Protein AF-A0AAD3MII5-F1 (afdb_monomer)

Solvent-accessible surface area (backbone atoms only — not comparable to full-atom values): 5663 Å² total; per-residue (Å²): 132,83,72,80,61,74,69,34,75,43,74,38,96,46,92,94,49,70,66,37,70,41,63,59,67,72,61,30,50,54,54,49,50,42,46,73,71,75,42,80,63,63,69,57,41,71,75,56,38,77,90,60,46,71,42,76,46,69,73,36,85,89,68,43,31,29,35,42,30,36,65,45,96,89,70,48,77,48,76,50,76,52,58,47,63,84,59,62,75,74,108

Organism: Lates japonicus (NCBI:txid270547)

Mean predicted aligned error: 5.51 Å

InterPro domains:
  IPR023299 P-type ATPase, cytoplasmic domain N [G3DSA:3.40.1110.10] (2-91)
  IPR023299 P-type ATPase, cytoplasmic domain N [SSF81660] (6-90)

pLDDT: mean 88.29, std 12.3, range [36.78, 97.62]

Foldseek 3Di:
DPDQPPFDFACDPDVVDHTDTDHDPVVNVVCVVCVVVVHDCVVVCVVCPPVQFPDWDDADPVLQKIKTWGQDPVRDIDIDMDGDCVNVVVD

Sequence (91 aa):
MQSEENKSKKPPDKEGGLPKQVGNKTECGLLGLVLGLKRDYQPIRNQIPEEKLYKVYTFNSVRKSMSTVIKLPDGSFRMYSKGASEIVLKK

Radius of gyration: 15.17 Å; Cα contacts (8 Å, |Δi|>4): 110; chains: 1; bounding box: 38×27×42 Å

Secondary structure (DSSP, 8-state):
-------EEE--SSTTPPPEEES-HHHHHHHHHHHHTT--SHHHHHHS-GGGEEEEEEEETTTTEEEEEEE-TTS-EEEEEEE-HHHHTT-

Structure (mmCIF, N/CA/C/O backbone):
data_AF-A0AAD3MII5-F1
#
_entry.id   AF-A0AAD3MII5-F1
#
loop_
_atom_site.group_PDB
_atom_site.id
_atom_site.type_symbol
_atom_site.label_atom_id
_atom_site.label_alt_id
_atom_site.label_comp_id
_atom_site.label_asym_id
_atom_site.label_entity_id
_atom_site.label_seq_id
_atom_site.pdbx_PDB_ins_code
_atom_site.Cartn_x
_atom_site.Cartn_y
_atom_site.Cartn_z
_atom_site.occupancy
_atom_site.B_iso_or_equiv
_atom_site.auth_seq_id
_atom_site.auth_comp_id
_atom_site.auth_asym_id
_atom_site.auth_atom_id
_atom_site.pdbx_PDB_model_num
ATOM 1 N N . MET A 1 1 ? 4.202 17.073 8.548 1.00 39.91 1 MET A N 1
ATOM 2 C CA . MET A 1 1 ? 3.103 16.408 7.822 1.00 39.91 1 MET A CA 1
ATOM 3 C C . MET A 1 1 ? 3.623 16.164 6.416 1.00 39.91 1 MET A C 1
ATOM 5 O O . MET A 1 1 ? 3.598 17.082 5.615 1.00 39.91 1 MET A O 1
ATOM 9 N N . GLN A 1 2 ? 4.274 15.022 6.166 1.00 36.78 2 GLN A N 1
ATOM 10 C CA . GLN A 1 2 ? 4.654 14.685 4.793 1.00 36.78 2 GLN A CA 1
ATOM 11 C C . GLN A 1 2 ? 3.342 14.376 4.082 1.00 36.78 2 GLN A C 1
ATOM 13 O O . GLN A 1 2 ? 2.704 13.371 4.392 1.00 36.78 2 GLN A O 1
ATOM 18 N N . SER A 1 3 ? 2.902 15.306 3.238 1.00 40.78 3 SER A N 1
ATOM 19 C CA . SER A 1 3 ? 1.926 15.031 2.196 1.00 40.78 3 SER A CA 1
ATOM 20 C C . SER A 1 3 ? 2.328 13.714 1.545 1.00 40.78 3 SER A C 1
ATOM 22 O O . SER A 1 3 ? 3.500 13.516 1.213 1.00 40.78 3 SER A O 1
ATOM 24 N N . GLU A 1 4 ? 1.396 12.770 1.449 1.00 49.34 4 GLU A N 1
ATOM 25 C CA . GLU A 1 4 ? 1.618 11.559 0.678 1.00 49.34 4 GLU A CA 1
ATOM 26 C C . GLU A 1 4 ? 1.747 11.978 -0.789 1.00 49.34 4 GLU A C 1
ATOM 28 O O . GLU A 1 4 ? 0.784 11.960 -1.541 1.00 49.34 4 GLU A O 1
ATOM 33 N N . GLU A 1 5 ? 2.933 12.423 -1.209 1.00 49.69 5 GLU A N 1
ATOM 34 C CA . GLU A 1 5 ? 3.225 12.623 -2.621 1.00 49.69 5 GLU A CA 1
ATOM 35 C C . GLU A 1 5 ? 2.855 11.331 -3.344 1.00 49.69 5 GLU A C 1
ATOM 37 O O . GLU A 1 5 ? 3.403 10.262 -3.065 1.00 49.69 5 GLU A O 1
ATOM 42 N N . ASN A 1 6 ? 1.856 11.463 -4.212 1.00 63.50 6 ASN A N 1
ATOM 43 C CA . ASN A 1 6 ? 1.140 10.437 -4.949 1.00 63.50 6 ASN A CA 1
ATOM 44 C C . ASN A 1 6 ? 2.056 9.277 -5.382 1.00 63.50 6 ASN A C 1
ATOM 46 O O . ASN A 1 6 ? 2.688 9.303 -6.449 1.00 63.50 6 ASN A O 1
ATOM 50 N N . LYS A 1 7 ? 2.147 8.255 -4.520 1.00 77.69 7 LYS A N 1
ATOM 51 C CA . LYS A 1 7 ? 3.062 7.125 -4.698 1.00 77.69 7 LYS A CA 1
ATOM 52 C C . LYS A 1 7 ? 2.711 6.409 -5.978 1.00 77.69 7 LYS A C 1
ATOM 54 O O . LYS A 1 7 ? 1.601 5.886 -6.109 1.00 77.69 7 LYS A O 1
ATOM 59 N N . SER A 1 8 ? 3.616 6.427 -6.940 1.00 79.19 8 SER A N 1
ATOM 60 C CA . SER A 1 8 ? 3.296 6.012 -8.299 1.00 79.19 8 SER A CA 1
ATOM 61 C C . SER A 1 8 ? 4.511 5.441 -9.008 1.00 79.19 8 SER A C 1
ATOM 63 O O . SER A 1 8 ? 5.644 5.890 -8.820 1.00 79.19 8 SER A O 1
ATOM 65 N N . LYS A 1 9 ? 4.243 4.444 -9.851 1.00 81.19 9 LYS A N 1
ATOM 66 C CA . LYS A 1 9 ? 5.165 3.987 -10.882 1.00 81.19 9 LYS A CA 1
ATOM 67 C C . LYS A 1 9 ? 4.763 4.678 -12.186 1.00 81.19 9 LYS A C 1
ATOM 69 O O . LYS A 1 9 ? 3.644 4.491 -12.656 1.00 81.19 9 LYS A O 1
ATOM 74 N N . LYS A 1 10 ? 5.643 5.520 -12.716 1.00 83.06 10 LYS A N 1
ATOM 75 C CA . LYS A 1 10 ? 5.462 6.300 -13.945 1.00 83.06 10 LYS A CA 1
ATOM 76 C C . LYS A 1 10 ? 6.298 5.697 -15.083 1.00 83.06 10 LYS A C 1
ATOM 78 O O . LYS A 1 10 ? 7.230 4.933 -14.805 1.00 83.06 10 LYS A O 1
ATOM 83 N N . PRO A 1 11 ? 5.989 6.024 -16.350 1.00 83.06 11 PRO A N 1
ATOM 84 C CA . PRO A 1 11 ? 6.852 5.688 -17.477 1.00 83.06 11 PRO A CA 1
ATOM 85 C C . PRO A 1 11 ? 8.297 6.165 -17.245 1.00 83.06 11 PRO A C 1
ATOM 87 O O . PRO A 1 11 ? 8.521 7.075 -16.440 1.00 83.06 11 PRO A O 1
ATOM 90 N N . PRO A 1 12 ? 9.283 5.537 -17.899 1.00 86.00 12 PRO A N 1
ATOM 91 C CA . PRO A 1 12 ? 10.663 5.992 -17.822 1.00 86.00 12 PRO A CA 1
ATOM 92 C C . PRO A 1 12 ? 10.826 7.387 -18.443 1.00 86.00 12 PRO A C 1
ATOM 94 O O . PRO A 1 12 ? 10.162 7.715 -19.421 1.00 86.00 12 PRO A O 1
ATOM 97 N N . ASP A 1 13 ? 11.745 8.189 -17.898 1.00 84.19 13 ASP A N 1
ATOM 98 C CA . ASP A 1 13 ? 12.067 9.520 -18.444 1.00 84.19 13 ASP A CA 1
ATOM 99 C C . ASP A 1 13 ? 12.851 9.431 -19.776 1.00 84.19 13 ASP A C 1
ATOM 101 O O . ASP A 1 13 ? 12.925 10.402 -20.523 1.00 84.19 13 ASP A O 1
ATOM 105 N N . LYS A 1 14 ? 13.463 8.273 -20.065 1.00 86.62 14 LYS A N 1
ATOM 106 C CA . LYS A 1 14 ? 14.226 7.988 -21.289 1.00 86.62 14 LYS A CA 1
ATOM 107 C C . LYS A 1 14 ? 13.713 6.710 -21.940 1.00 86.62 14 LYS A C 1
ATOM 109 O O . LYS A 1 14 ? 13.375 5.754 -21.240 1.00 86.62 14 LYS A O 1
ATOM 114 N N . GLU A 1 15 ? 13.709 6.677 -23.265 1.00 83.38 15 GLU A N 1
ATOM 115 C CA . GLU A 1 15 ? 13.346 5.488 -24.034 1.00 83.38 15 GLU A CA 1
ATOM 116 C C . GLU A 1 15 ? 14.270 4.307 -23.674 1.00 83.38 15 GLU A C 1
ATOM 118 O O . GLU A 1 15 ? 15.481 4.473 -23.531 1.00 83.38 15 GLU A O 1
ATOM 123 N N . GLY A 1 16 ? 13.686 3.134 -23.410 1.00 85.50 16 GLY A N 1
ATOM 124 C CA . GLY A 1 16 ? 14.407 1.955 -22.902 1.00 85.50 16 GLY A CA 1
ATOM 125 C C . GLY A 1 16 ? 14.787 1.988 -21.410 1.00 85.50 16 GLY A C 1
ATOM 126 O O . GLY A 1 16 ? 15.359 1.023 -20.906 1.00 85.50 16 GLY A O 1
ATOM 127 N N . GLY A 1 17 ? 14.473 3.063 -20.679 1.00 83.50 17 GLY A N 1
ATOM 128 C CA . GLY A 1 17 ? 14.770 3.188 -19.250 1.00 83.50 17 GLY A CA 1
ATOM 129 C C . GLY A 1 17 ? 13.840 2.384 -18.332 1.00 83.50 17 GLY A C 1
ATOM 130 O O . GLY A 1 17 ? 12.772 1.912 -18.725 1.00 83.50 17 GLY A O 1
ATOM 131 N N . LEU A 1 18 ? 14.222 2.271 -17.055 1.00 83.69 18 LEU A N 1
ATOM 132 C CA . LEU A 1 18 ? 13.361 1.676 -16.030 1.00 83.69 18 LEU A CA 1
ATOM 133 C C . LEU A 1 18 ? 12.230 2.634 -15.617 1.00 83.69 18 LEU A C 1
ATOM 135 O O . LEU A 1 18 ? 12.450 3.845 -15.545 1.00 83.69 18 LEU A O 1
ATOM 139 N N . PRO A 1 19 ? 11.041 2.109 -15.268 1.00 84.94 19 PRO A N 1
ATOM 140 C CA . PRO A 1 19 ? 9.932 2.929 -14.796 1.00 84.94 19 PRO A CA 1
ATOM 141 C C . PRO A 1 19 ? 10.315 3.788 -13.587 1.00 84.94 19 PRO A C 1
ATOM 143 O O . PRO A 1 19 ? 10.884 3.291 -12.608 1.00 84.94 19 PRO A O 1
ATOM 146 N N . LYS A 1 20 ? 9.952 5.069 -13.635 1.00 89.06 20 LYS A N 1
ATOM 147 C CA . LYS A 1 20 ? 10.223 6.027 -12.565 1.00 89.06 20 LYS A CA 1
ATOM 148 C C . LYS A 1 20 ? 9.337 5.742 -11.357 1.00 89.06 20 LYS A C 1
ATOM 150 O O . LYS A 1 20 ? 8.139 5.514 -11.498 1.00 89.06 20 LYS A O 1
ATOM 155 N N . GLN A 1 21 ? 9.912 5.779 -10.161 1.00 88.00 21 GLN A N 1
ATOM 156 C CA . GLN A 1 21 ? 9.181 5.600 -8.905 1.00 88.00 21 GLN A CA 1
ATOM 157 C C . GLN A 1 21 ? 9.164 6.923 -8.143 1.00 88.00 21 GLN A C 1
ATOM 159 O O . GL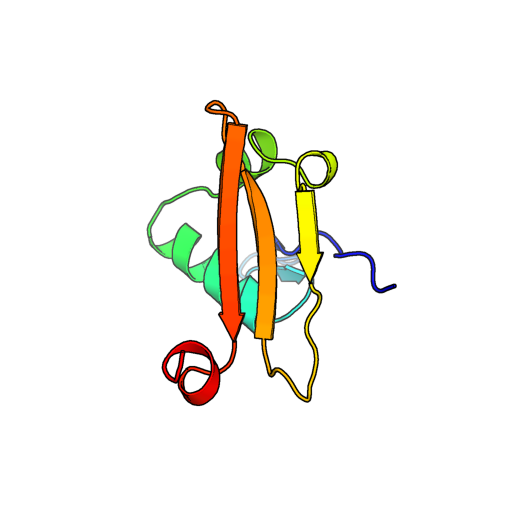N A 1 21 ? 10.211 7.540 -7.961 1.00 88.00 21 GLN A O 1
ATOM 164 N N . VAL A 1 22 ? 7.982 7.355 -7.710 1.00 89.94 22 VAL A N 1
ATOM 165 C CA . VAL A 1 22 ? 7.797 8.568 -6.902 1.00 89.94 22 VAL A CA 1
ATOM 166 C C . VAL A 1 22 ? 7.258 8.156 -5.537 1.00 89.94 22 VAL A C 1
ATOM 168 O O . VAL A 1 22 ? 6.242 7.468 -5.469 1.00 89.94 22 VAL A O 1
ATOM 171 N N . GLY A 1 23 ? 7.935 8.567 -4.462 1.00 88.62 23 GLY A N 1
ATOM 172 C CA . GLY A 1 23 ? 7.587 8.237 -3.077 1.00 88.62 23 GLY A CA 1
ATOM 173 C C . GLY A 1 23 ? 8.399 7.075 -2.485 1.00 88.62 23 GLY A C 1
ATOM 174 O O . GLY A 1 23 ? 9.520 6.789 -2.904 1.00 88.62 23 GLY A O 1
ATOM 175 N N . ASN A 1 24 ? 7.855 6.410 -1.457 1.00 90.75 24 ASN A N 1
ATOM 176 C CA . ASN A 1 24 ? 8.562 5.348 -0.730 1.00 90.75 24 ASN A CA 1
ATOM 177 C C . ASN A 1 24 ? 8.819 4.114 -1.622 1.00 90.75 24 ASN A C 1
ATOM 179 O O . ASN A 1 24 ? 7.886 3.566 -2.214 1.00 90.75 24 ASN A O 1
ATOM 183 N N . LYS A 1 25 ? 10.076 3.646 -1.665 1.00 90.19 25 LYS A N 1
ATOM 184 C CA . LYS A 1 25 ? 10.529 2.539 -2.527 1.00 90.19 25 LYS A CA 1
ATOM 185 C C . LYS A 1 25 ? 9.787 1.223 -2.272 1.00 90.19 25 LYS A C 1
ATOM 187 O O . LYS A 1 25 ? 9.426 0.542 -3.226 1.00 90.19 25 LYS A O 1
ATOM 192 N N . THR A 1 26 ? 9.515 0.875 -1.015 1.00 91.19 26 THR A N 1
ATOM 193 C CA . THR A 1 26 ? 8.804 -0.369 -0.668 1.00 91.19 26 THR A CA 1
ATOM 194 C C . THR A 1 26 ? 7.363 -0.330 -1.167 1.00 91.19 26 THR A C 1
ATOM 196 O O . THR A 1 26 ? 6.862 -1.295 -1.739 1.00 91.19 26 THR A O 1
ATOM 199 N N . GLU A 1 27 ? 6.700 0.813 -1.008 1.00 92.06 27 GLU A N 1
ATOM 200 C CA . GLU A 1 27 ? 5.320 0.998 -1.461 1.00 92.06 27 GLU A CA 1
ATOM 201 C C . GLU A 1 27 ? 5.229 1.021 -2.992 1.00 92.06 27 GLU A C 1
ATOM 203 O O . GLU A 1 27 ? 4.338 0.398 -3.567 1.00 92.06 27 GLU A O 1
ATOM 208 N N . CYS A 1 28 ? 6.188 1.666 -3.662 1.00 92.38 28 CYS A N 1
ATOM 209 C CA . CYS A 1 28 ? 6.295 1.640 -5.121 1.00 92.38 28 CYS A CA 1
ATOM 210 C C . CYS A 1 28 ? 6.586 0.234 -5.654 1.00 92.38 28 CYS A C 1
ATOM 212 O O . CYS A 1 28 ? 6.043 -0.142 -6.692 1.00 92.38 28 CYS A O 1
ATOM 214 N N . GLY A 1 29 ? 7.387 -0.560 -4.938 1.00 92.25 29 GLY A N 1
ATOM 215 C CA . GLY A 1 29 ? 7.605 -1.974 -5.238 1.00 92.25 29 GLY A CA 1
ATOM 216 C C . GLY A 1 29 ? 6.304 -2.777 -5.203 1.00 92.25 29 GLY A C 1
ATOM 217 O O . GLY A 1 29 ? 6.015 -3.509 -6.148 1.00 92.25 29 GLY A O 1
ATOM 218 N N . LEU A 1 30 ? 5.472 -2.573 -4.175 1.00 93.62 30 LEU A N 1
ATOM 219 C CA . LEU A 1 30 ? 4.163 -3.226 -4.063 1.00 93.62 30 LEU A CA 1
ATOM 220 C C . LEU A 1 30 ? 3.217 -2.830 -5.210 1.00 93.62 30 LEU A C 1
ATOM 222 O O . LEU A 1 30 ? 2.597 -3.695 -5.822 1.00 93.62 30 LEU A O 1
ATOM 226 N N . LEU A 1 31 ? 3.140 -1.541 -5.557 1.00 93.25 31 LEU A N 1
ATOM 227 C CA . LEU A 1 31 ? 2.356 -1.079 -6.713 1.00 93.25 31 LEU A CA 1
ATOM 228 C C . LEU A 1 31 ? 2.906 -1.637 -8.034 1.00 93.25 31 LEU A C 1
ATOM 230 O O . LEU A 1 31 ? 2.147 -2.011 -8.924 1.00 93.25 31 LEU A O 1
ATOM 234 N N . GLY A 1 32 ? 4.231 -1.734 -8.151 1.00 92.69 32 GLY A N 1
ATOM 235 C CA . GLY A 1 32 ? 4.905 -2.350 -9.286 1.00 92.69 32 GLY A CA 1
ATOM 236 C C . GLY A 1 32 ? 4.569 -3.832 -9.446 1.00 92.69 32 GLY A C 1
ATOM 237 O O . GLY A 1 32 ? 4.387 -4.273 -10.579 1.00 92.69 32 GLY A O 1
ATOM 238 N N . LEU A 1 33 ? 4.443 -4.572 -8.340 1.00 94.19 33 LEU A N 1
ATOM 239 C CA . LEU A 1 33 ? 3.994 -5.964 -8.338 1.00 94.19 33 LEU A CA 1
ATOM 240 C C . LEU A 1 33 ? 2.551 -6.085 -8.845 1.00 94.19 33 LEU A C 1
ATOM 242 O O . LEU A 1 33 ? 2.292 -6.907 -9.717 1.00 94.19 33 LEU A O 1
ATOM 246 N N . VAL A 1 34 ? 1.631 -5.242 -8.361 1.00 95.25 34 VAL A N 1
ATOM 247 C CA . VAL A 1 34 ? 0.223 -5.230 -8.813 1.00 95.25 34 VAL A CA 1
ATOM 248 C C . VAL A 1 34 ? 0.130 -5.020 -10.330 1.00 95.25 34 VAL A C 1
ATOM 250 O O . VAL A 1 34 ? -0.562 -5.775 -11.014 1.00 95.25 34 VAL A O 1
ATOM 253 N N . LEU A 1 35 ? 0.901 -4.069 -10.868 1.00 91.88 35 LEU A N 1
ATOM 254 C CA . LEU A 1 35 ? 0.997 -3.845 -12.315 1.00 91.88 35 LEU A CA 1
ATOM 255 C C . LEU A 1 35 ? 1.609 -5.045 -13.053 1.00 91.88 35 LEU A C 1
ATOM 257 O O . LEU A 1 35 ? 1.134 -5.413 -14.124 1.00 91.88 35 LEU A O 1
ATOM 261 N N . GLY A 1 36 ? 2.635 -5.686 -12.480 1.00 92.94 36 GLY A N 1
ATOM 262 C CA . GLY A 1 36 ? 3.237 -6.909 -13.026 1.00 92.94 36 GLY A CA 1
ATOM 263 C C . GLY A 1 36 ? 2.254 -8.083 -13.104 1.00 92.94 36 GLY A C 1
ATOM 264 O O . GLY A 1 36 ? 2.315 -8.879 -14.037 1.00 92.94 36 GLY A O 1
ATOM 265 N N . LEU A 1 37 ? 1.282 -8.133 -12.189 1.00 96.56 37 LEU A N 1
ATOM 266 C CA . LEU A 1 37 ? 0.156 -9.073 -12.205 1.00 96.56 37 LEU A CA 1
ATOM 267 C C . LEU A 1 37 ? -0.972 -8.657 -13.170 1.00 96.56 37 LEU A C 1
ATOM 269 O O . LEU A 1 37 ? -2.063 -9.226 -13.123 1.00 96.56 37 LEU A O 1
ATOM 273 N N . LYS A 1 38 ? -0.727 -7.672 -14.046 1.00 94.94 38 LYS A N 1
ATOM 274 C CA . LYS A 1 38 ? -1.688 -7.126 -15.020 1.00 94.94 38 LYS A CA 1
ATOM 275 C C . LYS A 1 38 ? -2.969 -6.588 -14.369 1.00 94.94 38 LYS A C 1
ATOM 277 O O . LYS A 1 38 ? -4.052 -6.670 -14.947 1.00 94.94 38 LYS A O 1
ATOM 282 N N . ARG A 1 39 ? -2.859 -6.043 -13.155 1.00 95.75 39 ARG A N 1
ATOM 283 C CA . ARG A 1 39 ? -3.951 -5.353 -12.456 1.00 95.75 39 ARG A CA 1
ATOM 284 C C . ARG A 1 39 ? -3.652 -3.861 -12.388 1.00 95.75 39 ARG A C 1
ATOM 286 O O . ARG A 1 39 ? -2.530 -3.470 -12.081 1.00 95.75 39 ARG A O 1
ATOM 293 N N . ASP A 1 40 ? -4.665 -3.040 -12.640 1.00 92.31 40 ASP A N 1
ATOM 294 C CA . ASP A 1 40 ? -4.572 -1.589 -12.490 1.00 92.31 40 ASP A CA 1
ATOM 295 C C . ASP A 1 40 ? -5.144 -1.155 -11.134 1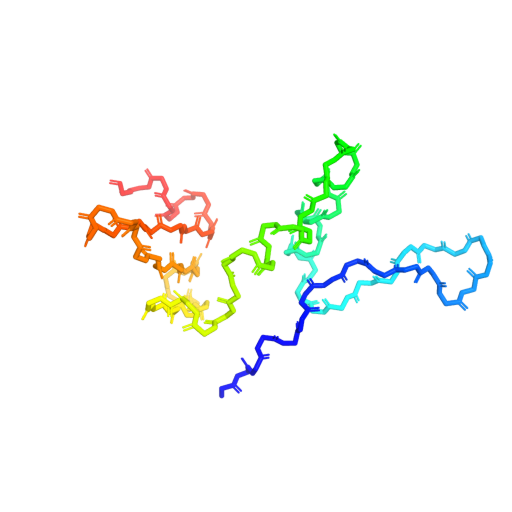.00 92.31 40 ASP A C 1
ATOM 297 O O . ASP A 1 40 ? -6.255 -1.532 -10.758 1.00 92.31 40 ASP A O 1
ATOM 301 N N . TYR A 1 41 ? -4.370 -0.368 -10.390 1.00 92.88 41 TYR A N 1
ATOM 302 C CA . TYR A 1 41 ? -4.768 0.176 -9.094 1.00 92.88 41 TYR A CA 1
ATOM 303 C C . TYR A 1 41 ? -5.408 1.570 -9.194 1.00 92.88 41 TYR A C 1
ATOM 305 O O . TYR A 1 41 ? -5.994 2.025 -8.210 1.00 92.88 41 TYR A O 1
ATOM 313 N N . GLN A 1 42 ? -5.314 2.262 -10.338 1.00 92.56 42 GLN A N 1
ATOM 314 C CA . GLN A 1 42 ? -5.895 3.601 -10.510 1.00 92.56 42 GLN A CA 1
ATOM 315 C C . GLN A 1 42 ? -7.420 3.634 -10.318 1.00 92.56 42 GLN A C 1
ATOM 317 O O . GLN A 1 42 ? -7.890 4.501 -9.580 1.00 92.56 42 GLN A O 1
ATOM 322 N N . PRO A 1 43 ? -8.213 2.678 -10.848 1.00 94.56 43 PRO A N 1
ATOM 323 C CA . PRO A 1 43 ? -9.657 2.664 -10.615 1.00 94.56 43 PRO A CA 1
ATOM 324 C C . PRO A 1 43 ? -10.022 2.590 -9.128 1.00 94.56 43 PRO A C 1
ATOM 326 O O . PRO A 1 43 ? -10.955 3.256 -8.690 1.00 94.56 43 PRO A O 1
ATOM 329 N N . ILE A 1 44 ? -9.256 1.834 -8.333 1.00 92.00 44 ILE A N 1
ATOM 330 C CA . ILE A 1 44 ? -9.480 1.708 -6.886 1.00 92.00 44 ILE A CA 1
ATOM 331 C C . ILE A 1 44 ? -9.188 3.029 -6.167 1.00 92.00 44 ILE A C 1
ATOM 333 O O . ILE A 1 44 ? -9.962 3.433 -5.300 1.00 92.00 44 ILE A O 1
ATOM 337 N N . ARG A 1 45 ? -8.120 3.739 -6.556 1.00 92.44 45 ARG A N 1
ATOM 338 C CA . ARG A 1 45 ? -7.817 5.077 -6.020 1.00 92.44 45 ARG A CA 1
ATOM 339 C C . ARG A 1 45 ? -8.886 6.105 -6.377 1.00 92.44 45 ARG A C 1
ATOM 341 O O . ARG A 1 45 ? -9.233 6.921 -5.538 1.00 92.44 45 ARG A O 1
ATOM 348 N N . ASN A 1 46 ? -9.448 6.034 -7.581 1.00 92.25 46 ASN A N 1
ATOM 349 C CA . ASN A 1 46 ? -10.535 6.926 -7.988 1.00 92.25 46 ASN A CA 1
ATOM 350 C C . ASN A 1 46 ? -11.830 6.642 -7.207 1.00 92.25 46 ASN A C 1
ATOM 352 O O . ASN A 1 46 ? -12.582 7.559 -6.887 1.00 92.25 46 ASN A O 1
ATOM 356 N N . GLN A 1 47 ? -12.101 5.374 -6.880 1.00 91.44 47 GLN A N 1
ATOM 357 C CA . GLN A 1 47 ? -13.263 4.987 -6.072 1.00 91.44 47 GLN A CA 1
ATOM 358 C C . GLN A 1 47 ? -13.122 5.428 -4.606 1.00 91.44 47 GLN A C 1
ATOM 360 O O . GLN A 1 47 ? -14.093 5.913 -4.005 1.00 91.44 47 GLN A O 1
ATOM 365 N N . ILE A 1 48 ? -11.917 5.284 -4.047 1.00 90.00 48 ILE A N 1
ATOM 366 C CA . ILE A 1 48 ? -11.565 5.620 -2.663 1.00 90.00 48 ILE A CA 1
ATOM 367 C C . ILE A 1 48 ? -10.416 6.646 -2.678 1.00 90.00 48 ILE A C 1
ATOM 369 O O . ILE A 1 48 ? -9.267 6.277 -2.413 1.00 90.00 48 ILE A O 1
ATOM 373 N N . PRO A 1 49 ? -10.700 7.917 -3.021 1.00 91.56 49 PRO A N 1
ATOM 374 C CA . PRO A 1 49 ? -9.693 8.967 -3.002 1.00 91.56 49 PRO A CA 1
ATOM 375 C C . PRO A 1 49 ? -9.328 9.338 -1.557 1.00 91.56 49 PRO A C 1
ATOM 377 O O . PRO A 1 49 ? -9.988 8.910 -0.602 1.00 91.56 49 PRO A O 1
ATOM 380 N N . GLU A 1 50 ? -8.263 10.121 -1.386 1.00 88.75 50 GLU A N 1
A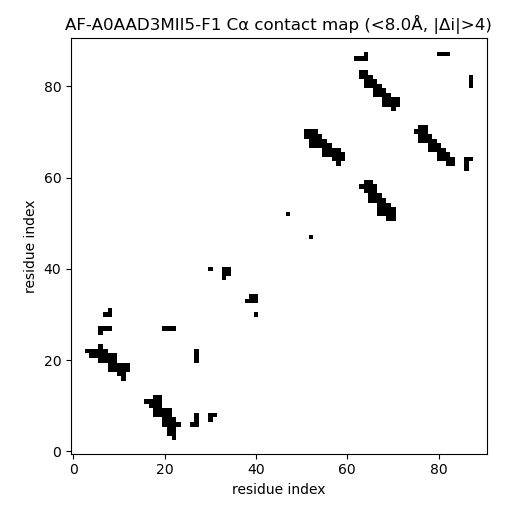TOM 381 C CA . GLU A 1 50 ? -7.688 10.433 -0.071 1.00 88.75 50 GLU A CA 1
ATOM 382 C C . GLU A 1 50 ? -8.692 11.108 0.875 1.00 88.75 50 GLU A C 1
ATOM 384 O O . GLU A 1 50 ? -8.701 10.820 2.071 1.00 88.75 50 GLU A O 1
ATOM 389 N N . GLU A 1 51 ? -9.613 11.918 0.349 1.00 90.12 51 GLU A N 1
ATOM 390 C CA . GLU A 1 51 ? -10.635 12.617 1.137 1.00 90.12 51 GLU A CA 1
ATOM 391 C C . GLU A 1 51 ? -11.696 11.663 1.707 1.00 90.12 51 GLU A C 1
ATOM 393 O O . GLU A 1 51 ? -12.389 12.005 2.665 1.00 90.12 51 GLU A O 1
ATOM 398 N N . LYS A 1 52 ? -11.830 10.450 1.146 1.00 90.31 52 LYS A N 1
ATOM 399 C CA . LYS A 1 52 ? -12.710 9.398 1.685 1.00 90.31 52 LYS A CA 1
ATOM 400 C C . LYS A 1 52 ? -12.032 8.536 2.750 1.00 90.31 52 LYS A C 1
ATOM 402 O O . LYS A 1 52 ? -12.688 7.671 3.340 1.00 90.31 52 LYS A O 1
ATOM 407 N N . LEU A 1 53 ? -10.737 8.725 3.007 1.00 93.75 53 LEU A N 1
ATOM 408 C CA . LEU A 1 53 ? -10.042 8.003 4.066 1.00 93.75 53 LEU A CA 1
ATOM 409 C C . LEU A 1 53 ? -10.492 8.548 5.421 1.00 93.75 53 LEU A C 1
ATOM 411 O O . LEU A 1 53 ? -10.295 9.716 5.740 1.00 93.75 53 LEU A O 1
ATOM 415 N N . TYR A 1 54 ? -11.077 7.683 6.247 1.00 95.44 54 TYR A N 1
ATOM 416 C CA . TYR A 1 54 ? -11.592 8.083 7.554 1.00 95.44 54 TYR A CA 1
ATOM 417 C C . TYR A 1 54 ? -10.462 8.480 8.511 1.00 95.44 54 TYR A C 1
ATOM 419 O O . TYR A 1 54 ? -10.553 9.466 9.240 1.00 95.44 54 TYR A O 1
ATOM 427 N N . LYS A 1 55 ? -9.374 7.701 8.517 1.00 95.75 55 LYS A N 1
ATOM 428 C CA . LYS A 1 55 ? -8.183 7.999 9.315 1.00 95.75 55 LYS A CA 1
ATOM 429 C C . LYS A 1 55 ? -6.947 7.368 8.699 1.00 95.75 55 LYS A C 1
ATOM 431 O O . LYS A 1 55 ? -6.953 6.185 8.368 1.00 95.75 55 LYS A O 1
ATOM 436 N N . VAL A 1 56 ? -5.860 8.128 8.641 1.00 94.88 56 VAL A N 1
ATOM 437 C CA . VAL A 1 56 ? -4.535 7.610 8.291 1.00 94.88 56 VAL A CA 1
ATOM 438 C C . VAL A 1 56 ? -3.627 7.712 9.512 1.00 94.88 56 VAL A C 1
ATOM 440 O O . VAL A 1 56 ? -3.402 8.792 10.058 1.00 94.88 56 VAL A O 1
ATOM 443 N N . TYR A 1 57 ? -3.105 6.571 9.953 1.00 94.19 57 TYR A N 1
ATOM 444 C CA . TYR A 1 57 ? -2.012 6.485 10.910 1.00 94.19 57 TYR A CA 1
ATOM 445 C C . TYR A 1 57 ? -0.722 6.326 10.124 1.00 94.19 57 TYR A C 1
ATOM 447 O O . TYR A 1 57 ? -0.393 5.233 9.660 1.00 94.19 57 TYR A O 1
ATOM 455 N N . THR A 1 58 ? 0.010 7.426 9.974 1.00 93.00 58 THR A N 1
ATOM 456 C CA . THR A 1 58 ? 1.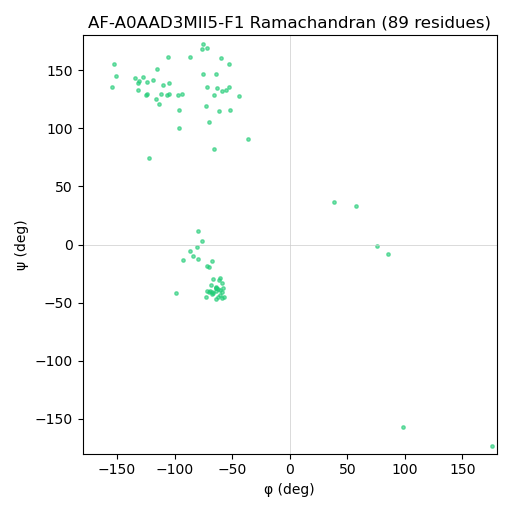294 7.423 9.276 1.00 93.00 58 TH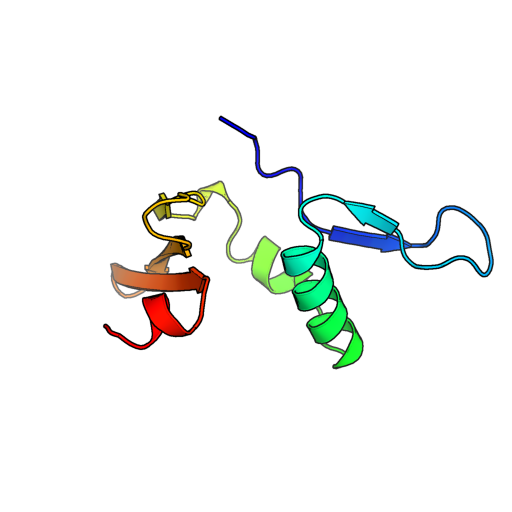R A CA 1
ATOM 457 C C . THR A 1 58 ? 2.290 6.484 9.949 1.00 93.00 58 THR A C 1
ATOM 459 O O . THR A 1 58 ? 2.153 6.124 11.129 1.00 93.00 58 THR A O 1
ATOM 462 N N . PHE A 1 59 ? 3.320 6.110 9.186 1.00 92.12 59 PHE A N 1
ATOM 463 C CA . PHE A 1 59 ? 4.392 5.270 9.694 1.00 92.12 59 PHE A CA 1
ATOM 464 C C . PHE A 1 59 ? 4.983 5.856 10.980 1.00 92.12 59 PHE A C 1
ATOM 466 O O . PHE A 1 59 ? 5.237 7.057 11.084 1.00 92.12 59 PHE A O 1
ATOM 473 N N . ASN A 1 60 ? 5.192 4.989 11.964 1.00 91.81 60 ASN A N 1
ATOM 474 C CA . ASN A 1 60 ? 5.818 5.325 13.232 1.00 91.81 60 ASN A CA 1
ATOM 475 C C . ASN A 1 60 ? 6.894 4.277 13.533 1.00 91.81 60 ASN A C 1
ATOM 477 O O . ASN A 1 60 ? 6.626 3.083 13.420 1.00 91.81 60 ASN A O 1
ATOM 481 N N . SER A 1 61 ? 8.092 4.714 13.922 1.00 90.00 61 SER A N 1
ATOM 482 C CA . SER A 1 61 ? 9.249 3.837 14.147 1.00 90.00 61 SER A CA 1
ATOM 483 C C . SER A 1 61 ? 9.082 2.886 15.336 1.00 90.00 61 SER A C 1
ATOM 485 O O . SER A 1 61 ? 9.594 1.772 15.285 1.00 90.00 61 SER A O 1
ATOM 487 N N . VAL A 1 62 ? 8.324 3.278 16.365 1.00 88.75 62 VAL A N 1
ATOM 488 C CA . VAL A 1 62 ? 7.997 2.418 17.516 1.00 88.75 62 VAL A CA 1
ATOM 489 C C . VAL A 1 62 ? 6.995 1.343 17.101 1.00 88.75 62 VAL A C 1
ATOM 491 O O . VAL A 1 62 ? 7.180 0.165 17.385 1.00 88.75 62 VAL A O 1
ATOM 494 N N . ARG A 1 63 ? 5.949 1.732 16.362 1.00 88.50 63 ARG A N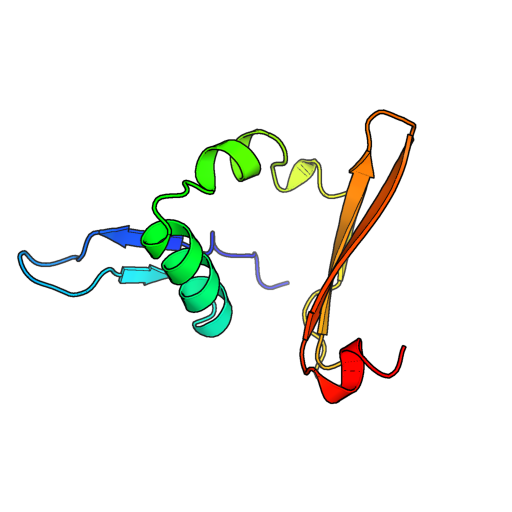 1
ATOM 495 C CA . ARG A 1 63 ? 4.911 0.803 15.882 1.00 88.50 63 ARG A CA 1
ATOM 496 C C . ARG A 1 63 ? 5.330 0.001 14.648 1.00 88.50 63 ARG A C 1
ATOM 498 O O . ARG A 1 63 ? 4.593 -0.899 14.259 1.00 88.50 63 ARG A O 1
ATOM 505 N N . LYS A 1 64 ? 6.428 0.384 13.984 1.00 93.00 64 LYS A N 1
ATOM 506 C CA . LYS A 1 64 ? 6.936 -0.128 12.693 1.00 93.00 64 LYS A CA 1
ATOM 507 C C . LYS A 1 64 ? 5.842 -0.444 11.663 1.00 93.00 64 LYS A C 1
ATOM 509 O O . LYS A 1 64 ? 5.923 -1.428 10.927 1.00 93.00 64 LYS A O 1
ATOM 514 N N . SER A 1 65 ? 4.792 0.371 11.631 1.00 94.38 65 SER A N 1
ATOM 515 C CA . SER A 1 65 ? 3.609 0.148 10.802 1.00 94.38 65 SER A CA 1
ATOM 516 C C . SER A 1 65 ? 2.917 1.458 10.444 1.00 94.38 65 SER A C 1
ATOM 518 O O . SER A 1 65 ? 3.058 2.468 11.140 1.00 94.38 65 SER A O 1
ATOM 520 N N . MET A 1 66 ? 2.187 1.413 9.334 1.00 94.88 66 MET A N 1
ATOM 521 C CA . MET A 1 66 ? 1.251 2.422 8.850 1.00 94.88 66 MET A CA 1
ATOM 522 C C . MET A 1 66 ? -0.108 1.745 8.662 1.00 94.88 66 MET A C 1
ATOM 524 O O . MET A 1 66 ? -0.169 0.624 8.148 1.00 94.88 66 MET A O 1
ATOM 528 N N . SER A 1 67 ? -1.184 2.433 9.035 1.00 95.25 67 SER A N 1
ATOM 529 C CA . SER A 1 67 ? -2.545 1.911 8.900 1.00 95.25 67 SER A CA 1
ATOM 530 C C . SER A 1 67 ? -3.483 2.953 8.307 1.00 95.25 67 SER A C 1
ATOM 532 O O . SER A 1 67 ? -3.399 4.133 8.643 1.00 95.25 67 SER A O 1
ATOM 534 N N . THR A 1 68 ? -4.414 2.503 7.476 1.00 96.06 68 THR A N 1
ATOM 535 C CA . THR A 1 68 ? -5.439 3.335 6.843 1.00 96.06 68 THR A CA 1
ATOM 536 C C . THR A 1 68 ? -6.809 2.757 7.157 1.00 96.06 68 THR A C 1
ATOM 538 O O . THR A 1 68 ? -7.048 1.569 6.947 1.00 96.06 68 THR A O 1
ATOM 541 N N . VAL A 1 69 ? -7.708 3.597 7.660 1.00 97.12 69 VAL A N 1
ATOM 542 C CA . VAL A 1 69 ? -9.094 3.254 7.979 1.00 97.12 69 VAL A CA 1
ATOM 543 C C . VAL A 1 69 ? -10.008 3.837 6.910 1.00 97.12 69 VAL A C 1
ATOM 545 O O . VAL A 1 69 ? -9.938 5.030 6.614 1.00 97.12 69 VAL A O 1
ATOM 548 N N . ILE A 1 70 ? -10.889 3.001 6.368 1.00 95.94 70 ILE A N 1
ATOM 549 C CA . ILE A 1 70 ? -11.971 3.401 5.468 1.00 95.94 70 ILE A CA 1
ATOM 550 C C . ILE A 1 70 ? -13.324 3.134 6.126 1.00 95.94 70 ILE A C 1
ATOM 552 O O . ILE A 1 70 ? -13.459 2.205 6.928 1.00 95.94 70 ILE A O 1
ATOM 556 N N . LYS A 1 71 ? -14.326 3.935 5.762 1.00 95.62 71 LYS A N 1
ATOM 557 C CA . LYS A 1 71 ? -15.726 3.682 6.104 1.00 95.62 71 LYS A CA 1
ATOM 558 C C . LYS A 1 71 ? -16.387 2.920 4.955 1.00 95.62 71 LYS A C 1
ATOM 560 O O . LYS A 1 71 ? -16.242 3.313 3.798 1.00 95.62 71 LYS A O 1
ATOM 565 N N . LEU A 1 72 ? -17.062 1.820 5.265 1.00 94.31 72 LEU A N 1
ATOM 566 C CA . LEU A 1 72 ? -17.783 1.000 4.295 1.00 94.31 72 LEU A CA 1
ATOM 567 C C . LEU A 1 72 ? -19.215 1.533 4.080 1.00 94.31 72 LEU A C 1
ATOM 569 O O . LEU A 1 72 ? -19.721 2.282 4.921 1.00 94.31 72 LEU A O 1
ATOM 573 N N . PRO A 1 73 ? -19.885 1.164 2.968 1.00 92.88 73 PRO A N 1
ATOM 574 C CA . PRO A 1 73 ? -21.247 1.624 2.679 1.00 92.88 73 PRO A CA 1
ATOM 575 C C . PRO A 1 73 ? -22.286 1.222 3.734 1.00 92.88 73 PRO A C 1
ATOM 577 O O . PRO A 1 73 ? -23.247 1.951 3.946 1.00 92.88 73 PRO A O 1
ATOM 580 N N . ASP A 1 74 ? -22.071 0.098 4.422 1.00 96.25 74 ASP A N 1
ATOM 581 C CA . ASP A 1 74 ? -22.913 -0.393 5.523 1.00 96.25 74 ASP A CA 1
ATOM 582 C C . ASP A 1 74 ? -22.698 0.367 6.849 1.00 96.25 74 ASP A C 1
ATOM 584 O O . ASP A 1 74 ? -23.290 0.034 7.873 1.00 96.25 74 ASP A O 1
ATOM 588 N N . GLY A 1 75 ? -21.842 1.394 6.845 1.00 95.44 75 GLY A N 1
ATOM 589 C CA . GLY A 1 75 ? -21.513 2.209 8.009 1.00 95.44 75 GLY A CA 1
ATOM 590 C C . GLY A 1 75 ? -20.398 1.643 8.889 1.00 95.44 75 GLY A C 1
ATOM 591 O O . GLY A 1 75 ? -19.924 2.364 9.769 1.00 95.44 75 GLY A O 1
ATOM 592 N N . SER A 1 76 ? -19.943 0.412 8.639 1.00 97.62 76 SER A N 1
ATOM 593 C CA . SER A 1 76 ? -18.828 -0.203 9.361 1.00 97.62 76 SER A CA 1
ATOM 594 C C . SER A 1 76 ? -17.470 0.368 8.932 1.00 97.62 76 SER A C 1
ATOM 596 O O . SER A 1 76 ? -17.355 1.151 7.983 1.00 97.62 76 SER A O 1
ATOM 598 N N . PHE A 1 77 ? -16.410 -0.015 9.646 1.00 97.50 77 PHE A N 1
ATOM 599 C CA . PHE A 1 77 ? -15.049 0.441 9.377 1.00 97.50 77 PHE A CA 1
ATOM 600 C C . PHE A 1 77 ? -14.139 -0.725 9.026 1.00 97.50 77 PHE A C 1
A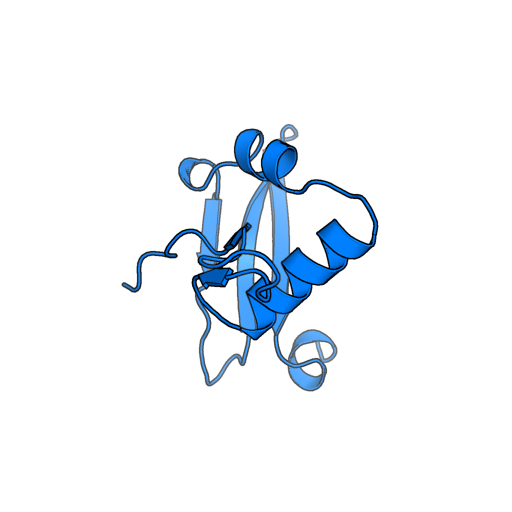TOM 602 O O . PHE A 1 77 ? -14.194 -1.789 9.640 1.00 97.50 77 PHE A O 1
ATOM 609 N N . ARG A 1 78 ? -13.238 -0.493 8.072 1.00 96.75 78 ARG A N 1
ATOM 610 C CA . ARG A 1 78 ? -12.184 -1.441 7.716 1.00 96.75 78 ARG A CA 1
ATOM 611 C C . ARG A 1 78 ? -10.827 -0.775 7.831 1.00 96.75 78 ARG A C 1
ATOM 613 O O . ARG A 1 78 ? -10.607 0.290 7.260 1.00 96.75 78 ARG A O 1
ATOM 620 N N . MET A 1 79 ? -9.913 -1.429 8.541 1.00 95.94 79 MET A N 1
ATOM 621 C CA . MET A 1 79 ? -8.529 -0.991 8.670 1.00 95.94 79 MET A CA 1
ATOM 622 C C . MET A 1 79 ? -7.610 -1.890 7.849 1.00 95.94 79 MET A C 1
ATOM 624 O O . MET A 1 79 ? -7.622 -3.108 8.002 1.00 95.94 79 MET A O 1
ATOM 628 N N . TYR A 1 80 ? -6.776 -1.274 7.020 1.00 95.44 80 TYR A N 1
ATOM 629 C CA . TYR A 1 80 ? -5.654 -1.923 6.353 1.00 95.44 80 TYR A CA 1
ATOM 630 C C . TYR A 1 80 ? -4.361 -1.501 7.040 1.00 95.44 80 TYR A C 1
ATOM 632 O O . TYR A 1 80 ? -4.198 -0.331 7.377 1.00 95.44 80 TYR A O 1
ATOM 640 N N . SER A 1 81 ? -3.436 -2.437 7.229 1.00 94.44 81 SER A N 1
ATOM 641 C CA . SER A 1 81 ? -2.149 -2.182 7.877 1.00 94.44 81 SER A CA 1
ATOM 642 C C . SER A 1 81 ? -1.012 -2.754 7.047 1.00 94.44 81 SER A C 1
ATOM 644 O O . SER A 1 81 ? -1.122 -3.854 6.512 1.00 94.44 81 SER A O 1
ATOM 646 N N . LYS A 1 82 ? 0.099 -2.023 6.983 1.00 93.69 82 LYS A N 1
ATOM 647 C C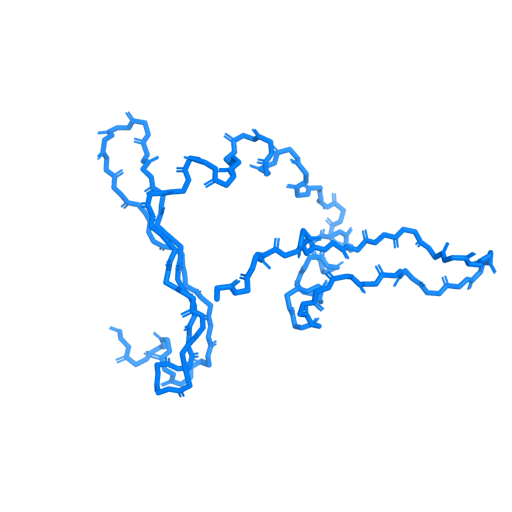A . LYS A 1 82 ? 1.370 -2.493 6.423 1.00 93.69 82 LYS A CA 1
ATOM 648 C C . LYS A 1 82 ? 2.498 -2.174 7.397 1.00 93.69 82 LYS A C 1
ATOM 650 O O . LYS A 1 82 ? 2.518 -1.100 7.999 1.00 93.69 82 LYS A O 1
ATOM 655 N N . GLY A 1 83 ? 3.430 -3.098 7.570 1.00 93.81 83 GLY A N 1
ATOM 656 C CA . GLY A 1 83 ? 4.505 -2.964 8.547 1.00 93.81 83 GLY A CA 1
ATOM 657 C C . GLY A 1 83 ? 5.377 -4.207 8.612 1.00 93.81 83 GLY A C 1
ATOM 658 O O . GLY A 1 83 ? 5.218 -5.121 7.804 1.00 93.81 83 GLY A O 1
ATOM 659 N N . ALA A 1 84 ? 6.292 -4.224 9.576 1.00 94.06 84 ALA A N 1
ATOM 660 C CA . ALA A 1 84 ? 7.158 -5.371 9.824 1.00 94.06 84 ALA A CA 1
ATOM 661 C C . ALA A 1 84 ? 6.325 -6.598 10.248 1.00 94.06 84 ALA A C 1
ATOM 663 O O . ALA A 1 84 ? 5.406 -6.473 11.067 1.00 94.06 84 ALA A O 1
ATOM 664 N N . SER A 1 85 ? 6.614 -7.769 9.676 1.00 93.94 85 SER A N 1
ATOM 665 C CA . SER A 1 85 ? 5.808 -8.982 9.868 1.00 93.94 85 SER A CA 1
ATOM 666 C C . SER A 1 85 ? 5.765 -9.402 11.334 1.00 93.94 85 SER A C 1
ATOM 668 O O . SER A 1 85 ? 4.699 -9.736 11.841 1.00 93.94 85 SER A O 1
ATOM 670 N N . GLU A 1 86 ? 6.880 -9.273 12.052 1.00 93.12 86 GLU A N 1
ATOM 671 C CA . GLU A 1 86 ? 6.981 -9.582 13.475 1.00 93.12 86 GLU A CA 1
ATOM 672 C C . GLU A 1 86 ? 6.175 -8.637 14.373 1.00 93.12 86 GLU A C 1
ATOM 674 O O . GLU A 1 86 ? 5.991 -8.935 15.548 1.00 93.12 86 GLU A O 1
ATOM 679 N N . ILE A 1 87 ? 5.715 -7.494 13.859 1.00 91.81 87 ILE A N 1
ATOM 680 C CA . ILE A 1 87 ? 4.853 -6.560 14.592 1.00 91.81 87 ILE A CA 1
ATOM 6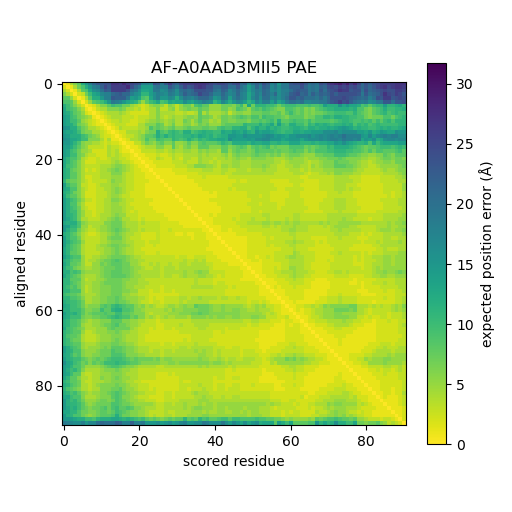81 C C . ILE A 1 87 ? 3.388 -6.756 14.214 1.00 91.81 87 ILE A C 1
ATOM 683 O O . ILE A 1 87 ? 2.521 -6.719 15.084 1.00 91.81 87 ILE A O 1
ATOM 687 N N . VAL A 1 88 ? 3.104 -6.958 12.925 1.00 91.81 88 VAL A N 1
ATOM 688 C CA . VAL A 1 88 ? 1.730 -7.133 12.439 1.00 91.81 88 VAL A CA 1
ATOM 689 C C . VAL A 1 88 ? 1.159 -8.488 12.863 1.00 91.81 88 VAL A C 1
ATOM 691 O O . VAL A 1 88 ? 0.006 -8.530 13.266 1.00 91.81 88 VAL A O 1
ATOM 694 N N . LEU A 1 89 ? 1.954 -9.564 12.826 1.00 92.00 89 LEU A N 1
ATOM 695 C CA . LEU A 1 89 ? 1.505 -10.933 13.130 1.00 92.00 89 LEU A CA 1
ATOM 696 C C . LEU A 1 89 ? 1.489 -11.280 14.626 1.00 92.00 89 LEU A C 1
ATOM 698 O O . LEU A 1 89 ? 0.996 -12.336 14.998 1.00 92.00 89 LEU A O 1
ATOM 702 N N . LYS A 1 90 ? 2.051 -10.428 15.491 1.00 88.25 90 LYS A N 1
ATOM 703 C CA . LYS A 1 90 ? 1.977 -10.606 16.955 1.00 88.25 90 LYS A CA 1
ATOM 704 C C . LYS A 1 90 ? 0.653 -10.123 17.557 1.00 88.25 90 LYS A C 1
ATOM 706 O O . LYS A 1 90 ? 0.490 -10.190 18.772 1.00 88.25 90 LYS A O 1
ATOM 711 N N . LYS A 1 91 ? -0.230 -9.570 16.729 1.00 66.62 91 LYS A N 1
ATOM 712 C CA . LYS A 1 91 ? -1.571 -9.125 17.102 1.00 66.62 91 LYS A CA 1
ATOM 713 C C . LYS A 1 91 ? -2.586 -10.164 16.669 1.00 66.62 91 LYS A C 1
ATOM 715 O O . LYS A 1 91 ? -3.561 -10.327 17.426 1.00 66.62 91 LYS A O 1
#

Nearest PDB structures (foldseek):
  6lcp-assembly1_A  TM=8.245E-01  e=8.161E-03  Thermochaetoides thermophila DSM 1495
  7vh6-assembly1_A  TM=8.019E-01  e=1.329E-01  Saccharomyces cerevisiae S288C
  2yb5-assembly1_A  TM=4.219E-01  e=1.607E-01  Staphylococcus aureus
  2yb5-assembly2_F  TM=4.206E-01  e=1.607E-01  Staphylococcus aureus
  4ado-assembly1_A  TM=2.809E-01  e=1.905E+00  Staphylococcus aureus